Protein AF-A0A7S2Q8U4-F1 (afdb_monomer_lite)

Organism: NCBI:txid1333877

Structure (mmCIF, N/CA/C/O backbone):
data_AF-A0A7S2Q8U4-F1
#
_entry.id   AF-A0A7S2Q8U4-F1
#
loop_
_atom_site.group_PDB
_atom_site.id
_atom_site.type_symbol
_atom_site.label_atom_id
_atom_site.label_alt_id
_atom_site.label_comp_id
_atom_site.label_asym_id
_atom_site.label_entity_id
_atom_site.label_seq_id
_atom_site.pdbx_PDB_ins_code
_atom_site.Cartn_x
_atom_site.Cartn_y
_atom_site.Cartn_z
_atom_site.occupancy
_atom_site.B_iso_or_equiv
_atom_site.auth_seq_id
_atom_site.auth_comp_id
_atom_site.auth_asym_id
_atom_site.auth_atom_id
_atom_site.pdbx_PDB_model_num
ATOM 1 N N . VAL A 1 1 ? -7.174 -20.498 -4.584 1.00 37.91 1 VAL A N 1
ATOM 2 C CA . VAL A 1 1 ? -5.893 -20.797 -5.278 1.00 37.91 1 VAL A CA 1
ATOM 3 C C . VAL A 1 1 ? -6.120 -20.990 -6.787 1.00 37.91 1 VAL A C 1
ATOM 5 O O . VAL A 1 1 ? -5.815 -22.030 -7.342 1.00 37.91 1 VAL A O 1
ATOM 8 N N . GLY A 1 2 ? -6.684 -19.991 -7.474 1.00 26.20 2 GLY A N 1
ATOM 9 C CA . GLY A 1 2 ? -7.005 -20.100 -8.912 1.00 26.20 2 GLY A CA 1
ATOM 10 C C . GLY A 1 2 ? -7.086 -18.757 -9.643 1.00 26.20 2 GLY A C 1
ATOM 11 O O . GLY A 1 2 ? -6.728 -18.682 -10.808 1.00 26.20 2 GLY A O 1
ATOM 12 N N . ALA A 1 3 ? -7.450 -17.677 -8.942 1.00 34.34 3 ALA A N 1
ATOM 13 C CA . ALA A 1 3 ? -7.614 -16.348 -9.540 1.00 34.34 3 ALA A CA 1
ATOM 14 C C . ALA A 1 3 ? -6.298 -15.578 -9.787 1.00 34.34 3 ALA A C 1
ATOM 16 O O . ALA A 1 3 ? -6.240 -14.731 -10.669 1.00 34.34 3 ALA A O 1
ATOM 17 N N . VAL A 1 4 ? -5.219 -15.884 -9.054 1.00 38.81 4 VAL A N 1
ATOM 18 C CA . VAL A 1 4 ? -3.970 -15.088 -9.083 1.00 38.81 4 VAL A CA 1
ATOM 19 C C . VAL A 1 4 ? -3.170 -15.275 -10.385 1.00 38.81 4 VAL A C 1
ATOM 21 O O . VAL A 1 4 ? -2.376 -14.417 -10.752 1.00 38.81 4 VAL A O 1
ATOM 24 N N . ARG A 1 5 ? -3.393 -16.366 -11.132 1.00 33.84 5 ARG A N 1
ATOM 25 C CA . ARG A 1 5 ? -2.610 -16.682 -12.341 1.00 33.84 5 ARG A CA 1
ATOM 26 C C . ARG A 1 5 ? -3.099 -16.009 -13.627 1.00 33.84 5 ARG A C 1
ATOM 28 O O . ARG A 1 5 ? -2.314 -15.917 -14.564 1.00 33.84 5 ARG A O 1
ATOM 35 N N . GLN A 1 6 ? -4.347 -15.541 -13.691 1.00 38.38 6 GLN A N 1
ATOM 36 C CA . GLN A 1 6 ? -4.969 -15.174 -14.973 1.00 38.38 6 GLN A CA 1
ATOM 37 C C . GLN A 1 6 ? -4.716 -13.718 -15.411 1.00 38.38 6 GLN A C 1
ATOM 39 O O . GLN A 1 6 ? -4.925 -13.391 -16.570 1.00 38.38 6 GLN A O 1
ATOM 44 N N . ALA A 1 7 ? -4.223 -12.838 -14.537 1.00 40.03 7 ALA A N 1
ATOM 45 C CA . ALA A 1 7 ? -3.990 -11.431 -14.893 1.00 40.03 7 ALA A CA 1
ATOM 46 C C . ALA A 1 7 ? -2.581 -11.141 -15.450 1.00 40.03 7 ALA A C 1
ATOM 48 O O . ALA A 1 7 ? -2.254 -9.995 -15.745 1.00 40.03 7 ALA A O 1
ATOM 49 N N . LEU A 1 8 ? -1.728 -12.163 -15.578 1.00 41.31 8 LEU A N 1
ATOM 50 C CA . LEU A 1 8 ? -0.318 -11.993 -15.940 1.00 41.31 8 LEU A CA 1
ATOM 51 C C . LEU A 1 8 ? -0.050 -11.877 -17.452 1.00 41.31 8 LEU A C 1
ATOM 53 O O . LEU A 1 8 ? 1.093 -11.599 -17.806 1.00 41.31 8 LEU A O 1
ATOM 57 N N . GLN A 1 9 ? -1.026 -12.103 -18.348 1.00 38.78 9 GLN A N 1
ATOM 58 C CA . GLN A 1 9 ? -0.728 -12.216 -19.792 1.00 38.78 9 GLN A CA 1
ATOM 59 C C . GLN A 1 9 ? -1.761 -11.665 -20.789 1.00 38.78 9 GLN A C 1
ATOM 61 O O . GLN A 1 9 ? -1.425 -11.571 -21.968 1.00 38.78 9 GLN A O 1
ATOM 66 N N . ASP A 1 10 ? -2.955 -11.238 -20.378 1.00 33.88 10 ASP A N 1
ATOM 67 C CA . ASP A 1 10 ? -3.981 -10.843 -21.352 1.00 33.88 10 ASP A CA 1
ATOM 68 C C . ASP A 1 10 ? -4.042 -9.322 -21.529 1.00 33.88 10 ASP A C 1
ATOM 70 O O . ASP A 1 10 ? -4.686 -8.603 -20.767 1.00 33.88 10 ASP A O 1
ATOM 74 N N . ALA A 1 11 ? -3.386 -8.841 -22.588 1.00 38.16 11 ALA A N 1
ATOM 75 C CA . ALA A 1 11 ? -3.463 -7.460 -23.068 1.00 38.16 11 ALA A CA 1
ATOM 76 C C . ALA A 1 11 ? -4.871 -7.042 -23.560 1.00 38.16 11 ALA A C 1
ATOM 78 O O . ALA A 1 11 ? -5.085 -5.858 -23.804 1.00 38.16 11 ALA A O 1
ATOM 79 N N . ASP A 1 12 ? -5.838 -7.968 -23.624 1.00 35.91 12 ASP A N 1
ATOM 80 C CA . ASP A 1 12 ? -7.183 -7.765 -24.195 1.00 35.91 12 ASP A CA 1
ATOM 81 C C . ASP A 1 12 ? -8.349 -7.893 -23.181 1.00 35.91 12 ASP A C 1
ATOM 83 O O . ASP A 1 12 ? -9.511 -8.038 -23.565 1.00 35.91 12 ASP A O 1
ATOM 87 N N . ASN A 1 13 ? -8.095 -7.823 -21.870 1.00 38.22 13 ASN A N 1
ATOM 88 C CA . ASN A 1 13 ? -9.177 -7.701 -20.879 1.00 38.22 13 ASN A CA 1
ATOM 89 C C . ASN A 1 13 ? -9.852 -6.314 -21.014 1.00 38.22 13 ASN A C 1
ATOM 91 O O . ASN A 1 13 ? -9.139 -5.338 -21.140 1.00 38.22 13 ASN A O 1
ATOM 95 N N . PRO A 1 14 ? -11.181 -6.126 -20.957 1.00 35.44 14 PRO A N 1
ATOM 96 C CA . PRO A 1 14 ? -11.812 -4.793 -20.983 1.00 35.44 14 PRO A CA 1
ATOM 97 C C . PRO A 1 14 ? -11.500 -3.882 -19.772 1.00 35.44 14 PRO A C 1
ATOM 99 O O . PRO A 1 14 ? -11.872 -2.710 -19.787 1.00 35.44 14 PRO A O 1
ATOM 102 N N . LEU A 1 15 ? -10.772 -4.371 -18.758 1.00 43.22 15 LEU A N 1
ATOM 103 C CA . LEU A 1 15 ? -10.045 -3.530 -17.788 1.00 43.22 15 LEU A CA 1
ATOM 104 C C . LEU A 1 15 ? -8.697 -2.989 -18.331 1.00 43.22 15 LEU A C 1
ATOM 106 O O . LEU A 1 15 ? -8.077 -2.149 -17.687 1.00 43.22 15 LEU A O 1
ATOM 110 N N . CYS A 1 16 ? -8.270 -3.394 -19.535 1.00 34.50 16 CYS A N 1
ATOM 111 C CA . CYS A 1 16 ? -7.161 -2.856 -20.342 1.00 34.50 16 CYS A CA 1
ATOM 112 C C . CYS A 1 16 ? -7.499 -1.498 -20.973 1.00 34.50 16 CYS A C 1
ATOM 114 O O . CYS A 1 16 ? -7.123 -1.194 -22.106 1.00 34.50 16 CYS A O 1
ATOM 116 N N . GLY A 1 17 ? -8.106 -0.601 -20.200 1.00 39.66 17 GLY A N 1
ATOM 117 C CA . GLY A 1 17 ? -7.597 0.762 -20.237 1.00 39.66 17 GLY A CA 1
ATOM 118 C C . GLY A 1 17 ? -6.201 0.663 -19.638 1.00 39.66 17 GLY A C 1
ATOM 119 O O . GLY A 1 17 ? -6.096 0.605 -18.421 1.00 39.66 17 GLY A O 1
ATOM 120 N N . GLY A 1 18 ? -5.178 0.469 -20.480 1.00 49.88 18 GLY A N 1
ATOM 121 C CA . GLY A 1 18 ? -3.844 0.031 -20.064 1.00 49.88 18 GLY A CA 1
ATOM 122 C C . GLY A 1 18 ? -3.315 0.740 -18.817 1.00 49.88 18 GLY A C 1
ATOM 123 O O . GLY A 1 18 ? -3.725 1.862 -18.514 1.00 49.88 18 GLY A O 1
ATOM 124 N N . LEU A 1 19 ? -2.396 0.065 -18.113 1.00 57.34 19 LEU A N 1
ATOM 125 C CA . LEU A 1 19 ? -1.640 0.596 -16.976 1.00 57.34 19 LEU A CA 1
ATOM 126 C C . LEU A 1 19 ? -1.515 2.121 -17.089 1.00 57.34 19 LEU A C 1
ATOM 128 O O . LEU A 1 19 ? -0.963 2.558 -18.106 1.00 57.34 19 LEU A O 1
ATOM 132 N N . PRO A 1 20 ? -2.040 2.923 -16.129 1.00 65.06 20 PRO A N 1
ATOM 133 C CA . PRO A 1 20 ? -2.043 4.371 -16.264 1.00 65.06 20 PRO A CA 1
ATOM 134 C C . PRO A 1 20 ? -0.704 4.854 -16.826 1.00 65.06 20 PRO A C 1
ATOM 136 O O . PRO A 1 20 ? 0.325 4.432 -16.296 1.00 65.06 20 PRO A O 1
ATOM 139 N N . PRO A 1 21 ? -0.669 5.675 -17.893 1.00 67.94 21 PRO A N 1
ATOM 140 C CA . PRO A 1 21 ? 0.562 5.935 -18.645 1.00 67.94 21 PRO A CA 1
ATOM 141 C C . PRO A 1 21 ? 1.740 6.396 -17.778 1.00 67.94 21 PRO A C 1
ATOM 143 O O . PRO A 1 21 ? 2.899 6.126 -18.084 1.00 67.94 21 PRO A O 1
ATOM 146 N N . ASP A 1 22 ? 1.444 7.075 -16.669 1.00 71.88 22 ASP A N 1
ATOM 147 C CA . ASP A 1 22 ? 2.433 7.475 -15.669 1.00 71.88 22 ASP A CA 1
ATOM 148 C C . ASP A 1 22 ? 3.050 6.286 -14.923 1.00 71.88 22 ASP A C 1
ATOM 150 O O . ASP A 1 22 ? 4.255 6.269 -14.683 1.00 71.88 22 ASP A O 1
ATOM 154 N N . LEU A 1 23 ? 2.246 5.282 -14.575 1.00 74.31 23 LEU A N 1
ATOM 155 C CA . LEU A 1 23 ? 2.687 4.065 -13.905 1.00 74.31 23 LEU A CA 1
ATOM 156 C C . LEU A 1 23 ? 3.473 3.152 -14.857 1.00 74.31 23 LEU A C 1
ATOM 158 O O . LEU A 1 23 ? 4.491 2.603 -14.447 1.00 74.31 23 LEU A O 1
ATOM 162 N N . ALA A 1 24 ? 3.075 3.073 -16.132 1.00 76.62 24 ALA A N 1
ATOM 163 C CA . ALA A 1 24 ? 3.827 2.361 -17.170 1.00 76.62 24 ALA A CA 1
ATOM 164 C C . ALA A 1 24 ? 5.217 2.973 -17.375 1.00 76.62 24 ALA A C 1
ATOM 166 O O . ALA A 1 24 ? 6.230 2.298 -17.220 1.00 76.62 24 ALA A O 1
ATOM 167 N N . ARG A 1 25 ? 5.276 4.294 -17.577 1.00 77.38 25 ARG A N 1
ATOM 168 C CA . ARG A 1 25 ? 6.544 5.026 -17.709 1.00 77.38 25 ARG A CA 1
ATOM 169 C C . ARG A 1 25 ? 7.449 4.846 -16.491 1.00 77.38 25 ARG A C 1
ATOM 171 O O . ARG A 1 25 ? 8.669 4.784 -16.631 1.00 77.38 25 ARG A O 1
ATOM 178 N N . ARG A 1 26 ? 6.871 4.792 -15.287 1.00 77.19 26 ARG A N 1
ATOM 179 C CA . ARG A 1 26 ? 7.612 4.526 -14.045 1.00 77.19 26 ARG A CA 1
ATOM 180 C C . ARG A 1 26 ? 8.151 3.106 -13.984 1.00 77.19 26 ARG A C 1
ATOM 182 O O . ARG A 1 26 ? 9.312 2.951 -13.623 1.00 77.19 26 ARG A O 1
ATOM 189 N N . ALA A 1 27 ? 7.347 2.109 -14.345 1.00 81.44 27 ALA A N 1
ATOM 190 C CA . ALA A 1 27 ? 7.787 0.721 -14.403 1.00 81.44 27 ALA A CA 1
ATOM 191 C C . ALA A 1 27 ? 8.972 0.561 -15.370 1.00 81.44 27 ALA A C 1
ATOM 193 O O . ALA A 1 27 ? 10.009 0.024 -14.977 1.00 81.44 27 ALA A O 1
ATOM 194 N N . ASP A 1 28 ? 8.870 1.149 -16.565 1.00 81.62 28 ASP A N 1
ATOM 195 C CA . ASP A 1 28 ? 9.950 1.160 -17.557 1.00 81.62 28 ASP A CA 1
ATOM 196 C C . ASP A 1 28 ? 11.208 1.856 -17.016 1.00 81.62 28 ASP A C 1
ATOM 198 O O . ASP A 1 28 ? 12.314 1.323 -17.098 1.00 81.62 28 ASP A O 1
ATOM 202 N N . SER A 1 29 ? 11.043 3.028 -16.391 1.00 81.19 29 SER A N 1
ATOM 203 C CA . SER A 1 29 ? 12.162 3.810 -15.840 1.00 81.19 29 SER A CA 1
ATOM 204 C C . SER A 1 29 ? 12.851 3.112 -14.661 1.00 81.19 29 SER A C 1
ATOM 206 O O . SER A 1 29 ? 14.051 3.281 -14.456 1.00 81.19 29 SER A O 1
ATOM 208 N N . ALA A 1 30 ? 12.103 2.333 -13.875 1.00 80.69 30 ALA A N 1
ATOM 209 C CA . ALA A 1 30 ? 12.617 1.537 -12.762 1.00 80.69 30 ALA A CA 1
ATOM 210 C C . ALA A 1 30 ? 13.211 0.185 -13.209 1.00 80.69 30 ALA A C 1
ATOM 212 O O . ALA A 1 30 ? 13.826 -0.521 -12.400 1.00 80.69 30 ALA A O 1
ATOM 213 N N . GLY A 1 31 ? 13.050 -0.180 -14.487 1.00 82.69 31 GLY A N 1
ATOM 214 C CA . GLY A 1 31 ? 13.483 -1.465 -15.032 1.00 82.69 31 GLY A CA 1
ATOM 215 C C . GLY A 1 31 ? 12.719 -2.644 -14.431 1.00 82.69 31 GLY A C 1
ATOM 216 O O . GLY A 1 31 ? 13.325 -3.677 -14.142 1.00 82.69 31 GLY A O 1
ATOM 217 N N . VAL A 1 32 ? 11.421 -2.461 -14.174 1.00 85.38 32 VAL A N 1
ATOM 218 C CA . VAL A 1 32 ? 10.510 -3.527 -13.737 1.00 85.38 32 VAL A CA 1
ATOM 219 C C . VAL A 1 32 ? 10.478 -4.609 -14.804 1.00 85.38 32 VAL A C 1
ATOM 221 O O . VAL A 1 32 ? 10.249 -4.317 -15.976 1.00 85.38 32 VAL A O 1
ATOM 224 N N . THR A 1 33 ? 10.697 -5.860 -14.407 1.00 86.12 33 THR A N 1
ATOM 225 C CA . THR A 1 33 ? 10.628 -6.995 -15.343 1.00 86.12 33 THR A CA 1
ATOM 226 C C . THR A 1 33 ? 9.397 -7.855 -15.121 1.00 86.12 33 THR A C 1
ATOM 228 O O . THR A 1 33 ? 8.991 -8.602 -16.012 1.00 86.12 33 THR A O 1
ATOM 231 N N . ARG A 1 34 ? 8.772 -7.737 -13.945 1.00 85.75 34 ARG A N 1
ATOM 232 C CA . ARG A 1 34 ? 7.555 -8.462 -13.589 1.00 85.75 34 ARG A CA 1
ATOM 233 C C . ARG A 1 34 ? 6.611 -7.545 -12.834 1.00 85.75 34 ARG A C 1
ATOM 235 O O . ARG A 1 34 ? 6.979 -6.951 -11.824 1.00 85.75 34 ARG A O 1
ATOM 242 N N . MET A 1 35 ? 5.371 -7.498 -13.298 1.00 86.56 35 MET A N 1
ATOM 243 C CA . MET A 1 35 ? 4.303 -6.726 -12.683 1.00 86.56 35 MET A CA 1
ATOM 244 C C . MET A 1 35 ? 2.999 -7.511 -12.766 1.00 86.56 35 MET A C 1
ATOM 246 O O . MET A 1 35 ? 2.767 -8.220 -13.743 1.00 86.56 35 MET A O 1
ATOM 250 N N . ALA A 1 36 ? 2.168 -7.405 -11.735 1.00 86.88 36 ALA A N 1
ATOM 251 C CA . ALA A 1 36 ? 0.872 -8.065 -11.675 1.00 86.88 36 ALA A CA 1
ATOM 252 C C . ALA A 1 36 ? -0.207 -7.100 -11.189 1.00 86.88 36 ALA A C 1
ATOM 254 O O . ALA A 1 36 ? 0.038 -6.267 -10.315 1.00 86.88 36 ALA A O 1
ATOM 255 N N . PHE A 1 37 ? -1.408 -7.263 -11.738 1.00 87.75 37 PHE A N 1
ATOM 256 C CA . PHE A 1 37 ? -2.611 -6.546 -11.334 1.00 87.75 37 PHE A CA 1
ATOM 257 C C . PHE A 1 37 ? -3.610 -7.565 -10.814 1.00 87.75 37 PHE A C 1
ATOM 259 O O . PHE A 1 37 ? -3.968 -8.491 -11.535 1.00 87.75 37 PHE A O 1
ATOM 266 N N . VAL A 1 38 ? -4.040 -7.431 -9.564 1.00 88.81 38 VAL A N 1
ATOM 267 C CA . VAL A 1 38 ? -4.955 -8.396 -8.946 1.00 88.81 38 VAL A CA 1
ATOM 268 C C . VAL A 1 38 ? -6.112 -7.646 -8.316 1.00 88.81 38 VAL A C 1
ATOM 270 O O . VAL A 1 38 ? -5.924 -6.909 -7.355 1.00 88.81 38 VAL A O 1
ATOM 273 N N . LEU A 1 39 ? -7.314 -7.834 -8.853 1.00 90.00 39 LEU A N 1
ATOM 274 C CA . LEU A 1 39 ? -8.535 -7.342 -8.229 1.00 90.00 39 LEU A CA 1
ATOM 275 C C . LEU A 1 39 ? -9.017 -8.374 -7.209 1.00 90.00 39 LEU A C 1
ATOM 277 O O . LEU A 1 39 ? -9.225 -9.536 -7.559 1.00 90.00 39 LEU A O 1
ATOM 281 N N . LEU A 1 40 ? -9.195 -7.949 -5.961 1.00 89.56 40 LEU A N 1
ATOM 282 C CA . LEU A 1 40 ? -9.852 -8.746 -4.930 1.00 89.56 40 LEU A CA 1
ATOM 283 C C . LEU A 1 40 ? -11.120 -8.026 -4.492 1.00 89.56 40 LEU A C 1
ATOM 285 O O . LEU A 1 40 ? -11.048 -6.905 -3.999 1.00 89.56 40 LEU A O 1
ATOM 289 N N . GLU A 1 41 ? -12.265 -8.676 -4.671 1.00 88.44 41 GLU A N 1
ATOM 290 C CA . GLU A 1 41 ? -13.583 -8.078 -4.420 1.00 88.44 41 GLU A CA 1
ATOM 291 C C . GLU A 1 41 ? -14.062 -8.260 -2.972 1.00 88.44 41 GLU A C 1
ATOM 293 O O . GLU A 1 41 ? -14.932 -7.529 -2.503 1.00 88.44 41 GLU A O 1
ATOM 298 N N . ASP A 1 42 ? -13.475 -9.213 -2.244 1.00 84.50 42 ASP A N 1
ATOM 299 C CA . ASP A 1 42 ? -13.902 -9.546 -0.889 1.00 84.50 42 ASP A CA 1
ATOM 300 C C . ASP A 1 42 ? -13.541 -8.443 0.111 1.00 84.50 42 ASP A C 1
ATOM 302 O O . ASP A 1 42 ? -12.369 -8.084 0.277 1.00 84.50 42 ASP A O 1
ATOM 306 N N . ALA A 1 43 ? -14.545 -7.991 0.862 1.00 84.25 43 ALA A N 1
ATOM 307 C CA . ALA A 1 43 ? -14.330 -7.173 2.044 1.00 84.25 43 ALA A CA 1
ATOM 308 C C . ALA A 1 43 ? -13.611 -7.971 3.146 1.00 84.25 43 ALA A C 1
ATOM 310 O O . ALA A 1 43 ? -13.775 -9.186 3.294 1.00 84.25 43 ALA A O 1
ATOM 311 N N . ARG A 1 44 ? -12.803 -7.271 3.938 1.00 88.44 44 ARG A N 1
ATOM 312 C CA . ARG A 1 44 ? -12.068 -7.809 5.084 1.00 88.44 44 ARG A CA 1
ATOM 313 C C . ARG A 1 44 ? -12.715 -7.358 6.391 1.00 88.44 44 ARG A C 1
ATOM 315 O O . ARG A 1 44 ? -13.512 -6.421 6.416 1.00 88.44 44 ARG A O 1
ATOM 322 N N . ALA A 1 45 ? -12.379 -8.056 7.474 1.00 93.06 45 ALA A N 1
ATOM 323 C CA . ALA A 1 45 ? -12.781 -7.655 8.817 1.00 93.06 45 ALA A CA 1
ATOM 324 C C . ALA A 1 45 ? -12.252 -6.245 9.142 1.00 93.06 45 ALA A C 1
ATOM 326 O O . ALA A 1 45 ? -11.256 -5.800 8.572 1.00 93.06 45 ALA A O 1
ATOM 327 N N . ALA A 1 46 ? -12.948 -5.531 10.026 1.00 95.44 46 ALA A N 1
ATOM 328 C CA . ALA A 1 46 ? -12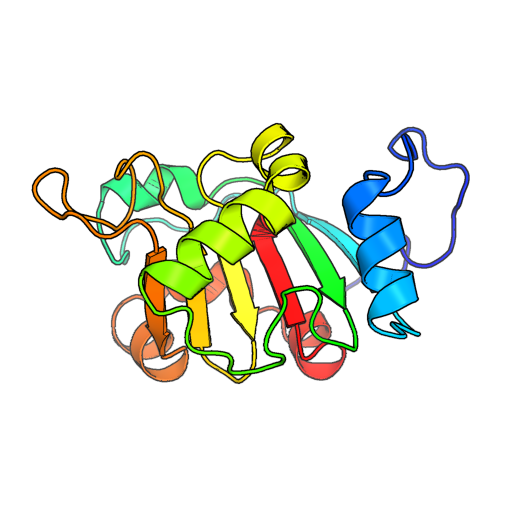.684 -4.123 10.332 1.00 95.44 46 ALA A CA 1
ATOM 329 C C . ALA A 1 46 ? -12.804 -3.808 11.836 1.00 95.44 46 ALA A C 1
ATOM 331 O O . ALA A 1 46 ? -13.060 -2.670 12.223 1.00 95.44 46 ALA A O 1
ATOM 332 N N . GLU A 1 47 ? -12.640 -4.815 12.691 1.00 95.94 47 GLU A N 1
ATOM 333 C CA . GLU A 1 47 ? -12.784 -4.708 14.145 1.00 95.94 47 GLU A CA 1
ATOM 334 C C . GLU A 1 47 ? -11.472 -4.272 14.814 1.00 95.94 47 GLU A C 1
ATOM 336 O O . GLU A 1 47 ? -11.483 -3.521 15.789 1.00 95.94 47 GLU A O 1
ATOM 341 N N . SER A 1 48 ? -10.328 -4.705 14.276 1.00 96.06 48 SER A N 1
ATOM 342 C CA . SER A 1 48 ? -8.996 -4.471 14.840 1.00 96.06 48 SER A CA 1
ATOM 343 C C . SER A 1 48 ? -8.100 -3.656 13.903 1.00 96.06 48 SER A C 1
ATOM 345 O O . SER A 1 48 ? -7.172 -4.158 13.258 1.00 96.06 48 SER A O 1
ATOM 347 N N . LEU A 1 49 ? -8.401 -2.358 13.824 1.00 96.00 49 LEU A N 1
ATOM 348 C CA . LEU A 1 49 ? -7.751 -1.397 12.933 1.00 96.00 49 LEU A CA 1
ATOM 349 C C . LEU A 1 49 ? -6.941 -0.335 13.685 1.00 96.00 49 LEU A C 1
ATOM 351 O O . LEU A 1 49 ? -7.152 -0.065 14.864 1.00 96.00 49 LEU A O 1
ATOM 355 N N . LEU A 1 50 ? -6.037 0.318 12.950 1.00 93.56 50 LEU A N 1
ATOM 356 C CA . LEU A 1 50 ? -5.217 1.447 13.413 1.00 93.56 50 LEU A CA 1
ATOM 357 C C . LEU A 1 50 ? -6.037 2.658 13.878 1.00 93.56 50 LEU A C 1
ATOM 359 O O . LEU A 1 50 ? -5.589 3.444 14.713 1.00 93.56 50 LEU A O 1
ATOM 363 N N . ASP A 1 51 ? -7.193 2.836 13.251 1.00 94.25 51 ASP A N 1
ATOM 364 C CA . ASP A 1 51 ? -8.157 3.899 13.474 1.00 94.25 51 ASP A CA 1
ATOM 365 C C . ASP A 1 51 ? -9.511 3.383 12.958 1.00 94.25 51 ASP A C 1
ATOM 367 O O . ASP A 1 51 ? -9.531 2.764 11.888 1.00 94.25 51 ASP A O 1
ATOM 371 N N . PRO A 1 52 ? -10.636 3.613 13.657 1.00 94.62 52 PRO A N 1
ATOM 372 C CA . PRO A 1 52 ? -11.952 3.190 13.179 1.00 94.62 52 PRO A CA 1
ATOM 373 C C . PRO A 1 52 ? -12.293 3.709 11.777 1.00 94.62 52 PRO A C 1
ATOM 375 O O . PRO A 1 52 ? -12.977 3.031 11.016 1.00 94.62 52 PRO A O 1
ATOM 378 N N . ARG A 1 53 ? -11.774 4.884 11.397 1.00 95.56 53 ARG A N 1
ATOM 379 C CA . ARG A 1 53 ? -11.990 5.469 10.064 1.00 95.56 53 ARG A CA 1
ATOM 380 C C . ARG A 1 53 ? -11.344 4.650 8.944 1.00 95.56 53 ARG A C 1
ATOM 382 O O . ARG A 1 53 ? -11.773 4.724 7.800 1.00 95.56 53 ARG A O 1
ATOM 389 N N . ALA A 1 54 ? -10.346 3.822 9.258 1.00 94.94 54 ALA A N 1
ATOM 390 C CA . ALA A 1 54 ? -9.722 2.928 8.288 1.00 94.94 54 ALA A CA 1
ATOM 391 C C . ALA A 1 54 ? -10.620 1.742 7.883 1.00 94.94 54 ALA A C 1
ATOM 393 O O . ALA A 1 54 ? -10.218 0.961 7.021 1.00 94.94 54 ALA A O 1
ATOM 394 N N . ALA A 1 55 ? -11.814 1.591 8.472 1.00 96.00 55 ALA A N 1
ATOM 395 C CA . ALA A 1 55 ? -12.774 0.556 8.087 1.00 96.00 55 ALA A CA 1
ATOM 396 C C . ALA A 1 55 ? -13.203 0.683 6.618 1.00 96.00 55 ALA A C 1
ATOM 398 O O . ALA A 1 55 ? -13.337 -0.327 5.931 1.00 96.00 55 ALA A O 1
ATOM 399 N N . GLU A 1 56 ? -13.313 1.912 6.105 1.00 94.00 56 GLU A N 1
ATOM 400 C CA . GLU A 1 56 ? -13.610 2.174 4.689 1.00 94.00 56 GLU A CA 1
ATOM 401 C C . GLU A 1 56 ? -12.536 1.607 3.750 1.00 94.00 56 GLU A C 1
ATOM 403 O O . GLU A 1 56 ? -12.817 1.258 2.607 1.00 94.00 56 GLU A O 1
ATOM 408 N N . LEU A 1 57 ? -11.311 1.431 4.251 1.00 94.81 57 LEU A N 1
ATOM 409 C CA . LEU A 1 57 ? -10.216 0.859 3.483 1.00 94.81 57 LEU A CA 1
ATOM 410 C C . LEU A 1 57 ? -10.264 -0.670 3.437 1.00 94.81 57 LEU A C 1
ATOM 412 O O . LEU A 1 57 ? -9.424 -1.240 2.759 1.00 94.81 57 LEU A O 1
ATOM 416 N N . GLN A 1 58 ? -11.181 -1.365 4.117 1.00 95.31 58 GLN A N 1
ATOM 417 C CA . GLN A 1 58 ? -11.219 -2.840 4.163 1.00 95.31 58 GLN A CA 1
ATOM 418 C C . GLN A 1 58 ? -12.032 -3.488 3.030 1.00 95.31 58 GLN A C 1
ATOM 420 O O . GLN A 1 58 ? -12.191 -4.706 3.012 1.00 95.31 58 GLN A O 1
ATOM 425 N N . GLY A 1 59 ? -12.541 -2.703 2.080 1.00 93.31 59 GLY A N 1
ATOM 426 C CA . GLY A 1 59 ? -13.326 -3.205 0.950 1.00 93.31 59 GLY A CA 1
ATOM 427 C C . GLY A 1 59 ? -12.513 -3.882 -0.161 1.00 93.31 59 GLY A C 1
ATOM 428 O O . GLY A 1 59 ? -11.321 -4.184 -0.013 1.00 93.31 59 GLY A O 1
ATOM 429 N N . ALA A 1 60 ? -13.193 -4.081 -1.294 1.00 93.38 60 ALA A N 1
ATOM 430 C CA . ALA A 1 60 ? -12.588 -4.501 -2.552 1.00 93.38 60 ALA A CA 1
ATOM 431 C C . ALA A 1 60 ? -11.417 -3.583 -2.926 1.00 93.38 60 ALA A C 1
ATOM 433 O O . ALA A 1 60 ? -11.495 -2.374 -2.716 1.00 93.38 60 ALA A O 1
ATOM 434 N N . ALA A 1 61 ? -10.347 -4.153 -3.474 1.00 93.75 61 ALA A N 1
ATOM 435 C CA . ALA A 1 61 ? -9.150 -3.392 -3.803 1.00 93.75 61 ALA A CA 1
ATOM 436 C C . ALA A 1 61 ? -8.409 -3.941 -5.021 1.00 93.75 61 ALA A C 1
ATOM 438 O O . ALA A 1 61 ? -8.358 -5.156 -5.255 1.00 93.75 61 ALA A O 1
ATOM 439 N N . LEU A 1 62 ? -7.777 -3.029 -5.758 1.00 91.69 62 LEU A N 1
ATOM 440 C CA . LEU A 1 62 ? -6.843 -3.352 -6.827 1.00 91.69 62 LEU A CA 1
ATOM 441 C C . LEU A 1 62 ? -5.424 -3.405 -6.261 1.00 91.69 62 LEU A C 1
ATOM 443 O O . LEU A 1 62 ? -4.892 -2.424 -5.746 1.00 91.69 62 LEU A O 1
ATOM 447 N N . TYR A 1 63 ? -4.782 -4.554 -6.413 1.00 91.88 63 TYR A N 1
ATOM 448 C CA . TYR A 1 63 ? -3.391 -4.747 -6.054 1.00 91.88 63 TYR A CA 1
ATOM 449 C C . TYR A 1 63 ? -2.511 -4.536 -7.278 1.00 91.88 63 TYR A C 1
ATOM 451 O O . TYR A 1 63 ? -2.760 -5.126 -8.330 1.00 91.88 63 TYR A O 1
ATOM 459 N N . VAL A 1 64 ? -1.466 -3.724 -7.125 1.00 90.25 64 VAL A N 1
ATOM 460 C CA . VAL A 1 64 ? -0.423 -3.539 -8.141 1.00 90.25 64 VAL A CA 1
ATOM 461 C C . VAL A 1 64 ? 0.897 -4.018 -7.561 1.00 90.25 64 VAL A C 1
ATOM 463 O O . VAL A 1 64 ? 1.462 -3.386 -6.669 1.00 90.25 64 VAL A O 1
ATOM 466 N N . CYS A 1 65 ? 1.385 -5.147 -8.055 1.00 89.88 65 CYS A N 1
ATOM 467 C CA . CYS A 1 65 ? 2.573 -5.812 -7.538 1.00 89.88 65 CYS A CA 1
ATOM 468 C C . CYS A 1 65 ? 3.728 -5.676 -8.528 1.00 89.88 65 CYS A C 1
ATOM 470 O O . CYS A 1 65 ? 3.514 -5.789 -9.732 1.00 89.88 65 CYS A O 1
ATOM 472 N N . SER A 1 66 ? 4.943 -5.443 -8.037 1.00 88.44 66 SER A N 1
ATOM 473 C CA . SER A 1 66 ? 6.125 -5.209 -8.871 1.00 88.44 66 SER A CA 1
ATOM 474 C C . SER A 1 66 ? 7.370 -5.852 -8.266 1.00 88.44 66 SER A C 1
ATOM 476 O O . SER A 1 66 ? 7.541 -5.876 -7.045 1.00 88.44 66 SER A O 1
ATOM 478 N N . ASP A 1 67 ? 8.250 -6.370 -9.125 1.00 88.06 67 ASP A N 1
ATOM 479 C CA . ASP A 1 67 ? 9.564 -6.893 -8.735 1.00 88.06 67 ASP A CA 1
ATOM 480 C C . ASP A 1 67 ? 10.553 -5.790 -8.337 1.00 88.06 67 ASP A C 1
ATOM 482 O O . ASP A 1 67 ? 11.587 -6.070 -7.726 1.00 88.06 67 ASP A O 1
ATOM 486 N N . ARG A 1 68 ? 10.228 -4.528 -8.648 1.00 85.88 68 ARG A N 1
ATOM 487 C CA . ARG A 1 68 ? 11.036 -3.358 -8.298 1.00 85.88 68 ARG A CA 1
ATOM 488 C C . ARG A 1 68 ? 10.224 -2.184 -7.743 1.00 85.88 68 ARG A C 1
ATOM 490 O O . ARG A 1 68 ? 9.034 -2.049 -8.037 1.00 85.88 68 ARG A O 1
ATOM 497 N N . PRO A 1 69 ? 10.866 -1.290 -6.969 1.00 83.88 69 PRO A N 1
ATOM 498 C CA . PRO A 1 69 ? 10.259 -0.047 -6.495 1.00 83.88 69 PRO A CA 1
ATOM 499 C C . PRO A 1 69 ? 9.800 0.856 -7.638 1.00 83.88 69 PRO A C 1
ATOM 501 O O . PRO A 1 69 ? 10.567 1.146 -8.550 1.00 83.88 69 PRO A O 1
ATOM 504 N N . LEU A 1 70 ? 8.565 1.352 -7.539 1.00 77.69 70 LEU A N 1
ATOM 505 C CA . LEU A 1 70 ? 7.972 2.284 -8.509 1.00 77.69 70 LEU A CA 1
ATOM 506 C C . LEU A 1 70 ? 8.072 3.755 -8.068 1.00 77.69 70 LEU A C 1
ATOM 508 O O . LEU A 1 70 ? 7.902 4.670 -8.880 1.00 77.69 70 LEU A O 1
ATOM 512 N N . LEU A 1 71 ? 8.332 3.991 -6.777 1.00 76.62 71 LEU A N 1
ATOM 513 C CA . LEU A 1 71 ? 8.504 5.329 -6.220 1.00 76.62 71 LEU A CA 1
ATOM 514 C C . LEU A 1 71 ? 9.973 5.774 -6.261 1.00 76.62 71 LEU A C 1
ATOM 516 O O . LEU A 1 71 ? 10.872 4.948 -6.065 1.00 76.62 71 LEU A O 1
ATOM 520 N N . PRO A 1 72 ? 10.231 7.081 -6.470 1.00 64.56 72 PRO A N 1
ATOM 521 C CA . PRO A 1 72 ? 11.573 7.637 -6.345 1.00 64.56 72 PRO A CA 1
ATOM 522 C C . PRO A 1 72 ?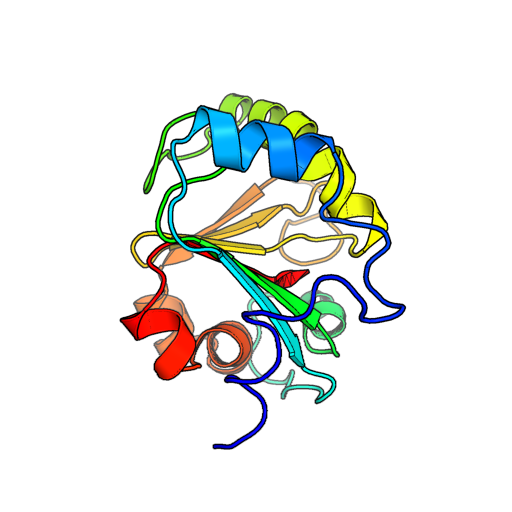 12.139 7.353 -4.946 1.00 64.56 72 PRO A C 1
ATOM 524 O O . PRO A 1 72 ? 11.445 7.526 -3.946 1.00 64.56 72 PRO A O 1
ATOM 527 N N . GLY A 1 73 ? 13.398 6.912 -4.877 1.00 60.03 73 GLY A N 1
ATOM 528 C CA . GLY A 1 73 ? 14.094 6.606 -3.620 1.00 60.03 73 GLY A CA 1
ATOM 529 C C . GLY A 1 73 ? 14.236 5.111 -3.280 1.00 60.03 73 GLY A C 1
ATOM 530 O O . GLY A 1 73 ? 15.025 4.778 -2.399 1.00 60.03 73 GLY A O 1
ATOM 531 N N . GLY A 1 74 ? 13.566 4.207 -4.003 1.00 53.00 74 GLY A N 1
ATOM 532 C CA . GLY A 1 74 ? 13.782 2.755 -3.888 1.00 53.00 74 GLY A CA 1
ATOM 533 C C . GLY A 1 74 ? 12.992 2.048 -2.773 1.00 53.00 74 GLY A C 1
ATOM 534 O O . GLY A 1 74 ? 12.192 2.657 -2.064 1.00 53.00 74 GLY A O 1
ATOM 535 N N . ALA A 1 75 ? 13.200 0.730 -2.637 1.00 41.91 75 ALA A N 1
ATOM 536 C CA . ALA A 1 75 ? 12.598 -0.095 -1.586 1.00 41.91 75 ALA A CA 1
ATOM 537 C C . ALA A 1 75 ? 13.185 0.357 -0.249 1.00 41.91 75 ALA A C 1
ATOM 539 O O . ALA A 1 75 ? 14.399 0.325 -0.067 1.00 41.91 75 ALA A O 1
ATOM 540 N N . GLY A 1 76 ? 12.336 0.848 0.651 1.00 43.06 76 GLY A N 1
ATOM 541 C CA . GLY A 1 76 ? 12.786 1.406 1.924 1.00 43.06 76 GLY A CA 1
ATOM 542 C C . GLY A 1 76 ? 13.143 2.896 1.886 1.00 43.06 76 GLY A C 1
ATOM 543 O O . GLY A 1 76 ? 13.589 3.422 2.912 1.00 43.06 76 GLY A O 1
ATOM 544 N N . ALA A 1 77 ? 12.900 3.619 0.778 1.00 45.88 77 ALA A N 1
ATOM 545 C CA . ALA A 1 77 ? 12.882 5.079 0.840 1.00 45.88 77 ALA A CA 1
ATOM 546 C C . ALA A 1 77 ? 11.845 5.501 1.867 1.00 45.88 77 ALA A C 1
ATOM 548 O O . ALA A 1 77 ? 10.644 5.403 1.643 1.00 45.88 77 ALA A O 1
ATOM 549 N N . ARG A 1 78 ? 12.331 5.966 3.018 1.00 50.22 78 ARG A N 1
ATOM 550 C CA . ARG A 1 78 ? 11.531 6.662 4.013 1.00 50.22 78 ARG A CA 1
ATOM 551 C C . ARG A 1 78 ? 11.034 7.924 3.326 1.00 50.22 78 ARG A C 1
ATOM 553 O O . ARG A 1 78 ? 11.840 8.845 3.175 1.00 50.22 78 ARG A O 1
ATOM 560 N N . PRO A 1 79 ? 9.755 8.026 2.941 1.00 49.66 79 PRO A N 1
ATOM 561 C CA . PRO A 1 79 ? 9.256 9.297 2.495 1.00 49.66 79 PRO A CA 1
ATOM 562 C C . PRO A 1 79 ? 9.241 10.145 3.768 1.00 49.66 79 PRO A C 1
ATOM 564 O O . PRO A 1 79 ? 8.418 9.953 4.663 1.00 49.66 79 PRO A O 1
ATOM 567 N N . GLY A 1 80 ? 10.230 11.029 3.915 1.00 47.38 80 GLY A N 1
ATOM 568 C CA . GLY A 1 80 ? 10.068 12.185 4.786 1.00 47.38 80 GLY A CA 1
ATOM 569 C C . GLY A 1 80 ? 8.889 13.023 4.277 1.00 47.38 80 GLY A C 1
ATOM 570 O O . GLY A 1 80 ? 8.288 12.680 3.258 1.00 47.38 80 GLY A O 1
ATOM 571 N N . PRO A 1 81 ? 8.560 14.150 4.918 1.00 48.94 81 PRO A N 1
ATOM 572 C CA . PRO A 1 81 ? 7.523 15.050 4.412 1.00 48.94 81 PRO A CA 1
ATOM 573 C C . PRO A 1 81 ? 7.676 15.343 2.904 1.00 48.94 81 PRO A C 1
ATOM 575 O O . PRO A 1 81 ? 6.714 15.191 2.161 1.00 48.94 81 PRO A O 1
ATOM 578 N N . ALA A 1 82 ? 8.910 15.592 2.446 1.00 49.22 82 ALA A N 1
ATOM 579 C CA . ALA A 1 82 ? 9.245 15.778 1.030 1.00 49.22 82 ALA A CA 1
ATOM 580 C C . ALA A 1 82 ? 9.024 14.519 0.167 1.00 49.22 82 ALA A C 1
ATOM 582 O O . ALA A 1 82 ? 8.411 14.590 -0.889 1.00 49.22 82 ALA A O 1
ATOM 583 N N . GLY A 1 83 ? 9.429 13.338 0.646 1.00 61.44 83 GLY A N 1
ATOM 584 C CA . GLY A 1 83 ? 9.217 12.094 -0.102 1.00 61.44 83 GLY A CA 1
ATOM 585 C C . GLY A 1 83 ? 7.740 11.696 -0.216 1.00 61.44 83 GLY A C 1
ATOM 586 O O . GLY A 1 83 ? 7.377 10.953 -1.122 1.00 61.44 83 GLY A O 1
ATOM 587 N N . CYS A 1 84 ? 6.876 12.186 0.682 1.00 64.12 84 CYS A N 1
ATOM 588 C CA . CYS A 1 84 ? 5.427 12.019 0.553 1.00 64.12 84 CYS A CA 1
ATOM 589 C C . CYS A 1 84 ? 4.872 12.879 -0.583 1.00 64.12 84 CYS A C 1
ATOM 591 O O . CYS A 1 84 ? 4.013 12.412 -1.319 1.00 64.12 84 CYS A O 1
ATOM 593 N N . GLU A 1 85 ? 5.349 14.114 -0.742 1.00 65.31 85 GLU A N 1
ATOM 594 C CA . GLU A 1 85 ? 4.945 14.988 -1.852 1.00 65.31 85 GLU A CA 1
ATOM 595 C C . GLU A 1 85 ? 5.451 14.452 -3.197 1.00 65.31 85 GLU A C 1
ATOM 597 O O . GLU A 1 85 ? 4.678 14.364 -4.153 1.00 65.31 85 GLU A O 1
ATOM 602 N N . ASP A 1 86 ? 6.693 13.965 -3.245 1.00 65.75 86 ASP A N 1
ATOM 603 C CA . ASP A 1 86 ? 7.236 13.278 -4.423 1.00 65.75 86 ASP A CA 1
ATOM 604 C C . ASP A 1 86 ? 6.422 12.019 -4.763 1.00 65.75 86 ASP A C 1
ATOM 606 O O . ASP A 1 86 ? 6.132 11.735 -5.932 1.00 65.75 86 ASP A O 1
ATOM 610 N N . ALA A 1 87 ? 5.992 11.277 -3.735 1.00 69.75 87 ALA A N 1
ATOM 611 C CA . ALA A 1 87 ? 5.080 10.156 -3.898 1.00 69.75 87 ALA A CA 1
ATOM 612 C C . ALA A 1 87 ? 3.691 10.612 -4.367 1.00 69.75 87 ALA A C 1
ATOM 614 O O . ALA A 1 87 ? 3.109 9.939 -5.203 1.00 69.75 87 ALA A O 1
ATOM 615 N N . HIS A 1 88 ? 3.163 11.760 -3.932 1.00 71.50 88 HIS A N 1
ATOM 616 C CA . HIS A 1 88 ? 1.869 12.268 -4.407 1.00 71.50 88 HIS A CA 1
ATOM 617 C C . HIS A 1 88 ? 1.857 12.465 -5.925 1.00 71.50 88 HIS A C 1
ATOM 619 O O . HIS A 1 88 ? 0.963 11.969 -6.615 1.00 71.50 88 HIS A O 1
ATOM 625 N N . GLY A 1 89 ? 2.890 13.126 -6.458 1.00 68.06 89 GLY A N 1
ATOM 626 C CA . GLY A 1 89 ? 3.061 13.295 -7.902 1.00 68.06 89 GLY A CA 1
ATOM 627 C C . GLY A 1 89 ? 3.243 11.957 -8.625 1.00 68.06 89 GLY A C 1
ATOM 628 O O . GLY A 1 89 ? 2.786 11.775 -9.751 1.00 68.06 89 GLY A O 1
ATOM 629 N N . ALA A 1 90 ? 3.873 10.979 -7.970 1.00 67.50 90 ALA A N 1
ATOM 630 C CA . ALA A 1 90 ? 4.028 9.631 -8.510 1.00 67.50 90 ALA A CA 1
ATOM 631 C C . ALA A 1 90 ? 2.755 8.786 -8.498 1.00 67.50 90 ALA A C 1
ATOM 633 O O . ALA A 1 90 ? 2.561 7.959 -9.388 1.00 67.50 90 ALA A O 1
ATOM 634 N N . LEU A 1 91 ? 1.898 9.016 -7.513 1.00 75.69 91 LEU A N 1
ATOM 635 C CA . LEU A 1 91 ? 0.684 8.262 -7.241 1.00 75.69 91 LEU A CA 1
ATOM 636 C C . LEU A 1 91 ? -0.564 8.981 -7.755 1.00 75.69 91 LEU A C 1
ATOM 638 O O . LEU A 1 91 ? -1.661 8.465 -7.581 1.00 75.69 91 LEU A O 1
ATOM 642 N N . THR A 1 92 ? -0.434 10.137 -8.416 1.00 79.38 92 THR A N 1
ATOM 643 C CA . THR A 1 92 ? -1.574 10.927 -8.922 1.00 79.38 92 THR A CA 1
ATOM 644 C C . THR A 1 92 ? -2.531 10.077 -9.762 1.00 79.38 92 THR A C 1
ATOM 646 O O . THR A 1 92 ? -3.747 10.197 -9.641 1.00 79.38 92 THR A O 1
ATOM 649 N N . ALA A 1 93 ? -1.998 9.152 -10.565 1.00 76.69 93 ALA A N 1
ATOM 650 C CA . ALA A 1 93 ? -2.809 8.212 -11.330 1.00 76.69 93 ALA A CA 1
ATOM 651 C C . ALA A 1 93 ? -3.556 7.183 -10.458 1.00 76.69 93 ALA A C 1
ATOM 653 O O . ALA A 1 93 ? -4.651 6.766 -10.823 1.00 76.69 93 ALA A O 1
ATOM 654 N N . MET A 1 94 ? -2.989 6.786 -9.315 1.00 83.56 94 MET A N 1
ATOM 655 C CA . MET A 1 94 ? -3.597 5.840 -8.373 1.00 83.56 94 MET A CA 1
ATOM 656 C C . MET A 1 94 ? -4.752 6.465 -7.581 1.00 83.56 94 MET A C 1
ATOM 658 O O . MET A 1 94 ? -5.727 5.778 -7.299 1.00 83.56 94 MET A O 1
ATOM 662 N N . PHE A 1 95 ? -4.710 7.779 -7.330 1.00 84.75 95 PHE A N 1
ATOM 663 C CA . PHE A 1 95 ? -5.818 8.513 -6.698 1.00 84.75 95 PHE A CA 1
ATOM 664 C C . PHE A 1 95 ? -7.110 8.546 -7.529 1.00 84.75 95 PHE A C 1
ATOM 666 O O . PHE A 1 95 ? -8.149 8.973 -7.042 1.00 84.75 95 PHE A O 1
ATOM 673 N N . ARG A 1 96 ? -7.079 8.077 -8.784 1.00 83.69 96 ARG A N 1
ATOM 674 C CA . ARG A 1 96 ? -8.299 7.848 -9.574 1.00 83.69 96 ARG A CA 1
ATOM 675 C C . ARG A 1 96 ? -9.083 6.615 -9.125 1.00 83.69 96 ARG A C 1
ATOM 677 O O . ARG A 1 96 ? -10.249 6.499 -9.482 1.00 83.69 96 ARG A O 1
ATOM 684 N N . TYR A 1 97 ? -8.433 5.701 -8.408 1.00 84.81 97 TYR A N 1
ATOM 685 C CA . TYR A 1 97 ? -9.009 4.427 -7.983 1.00 84.81 97 TYR A CA 1
ATOM 686 C C . TYR A 1 97 ? -9.297 4.388 -6.482 1.00 84.81 97 TYR A C 1
ATOM 688 O O . TYR A 1 97 ? -10.189 3.657 -6.068 1.00 84.81 97 TYR A O 1
ATOM 696 N N . CYS A 1 98 ? -8.577 5.174 -5.675 1.00 90.12 98 CYS A N 1
ATOM 697 C CA . CYS A 1 98 ? -8.739 5.188 -4.224 1.00 90.12 98 CYS A CA 1
ATOM 698 C C . CYS A 1 98 ? -8.303 6.515 -3.586 1.00 90.12 98 CYS A C 1
ATOM 700 O O . CYS A 1 98 ? -7.370 7.165 -4.060 1.00 90.12 98 CYS A O 1
ATOM 702 N N . ASP A 1 99 ? -8.884 6.860 -2.438 1.00 91.44 99 ASP A N 1
ATOM 703 C CA . ASP A 1 99 ? -8.521 8.072 -1.688 1.00 91.44 99 ASP A CA 1
ATOM 704 C C . ASP A 1 99 ? -7.284 7.894 -0.792 1.00 91.44 99 ASP A C 1
ATOM 706 O O . ASP A 1 99 ? -6.639 8.870 -0.403 1.00 91.44 99 ASP A O 1
ATOM 710 N N . CYS A 1 100 ? -6.926 6.648 -0.465 1.00 93.56 100 CYS A N 1
ATOM 711 C CA . CYS A 1 100 ? -5.760 6.327 0.356 1.00 93.56 100 CYS A CA 1
ATOM 712 C C . CYS A 1 100 ? -4.995 5.128 -0.214 1.00 93.56 100 CYS A C 1
ATOM 714 O O . CYS A 1 100 ? -5.139 4.012 0.294 1.00 93.56 100 CYS A O 1
ATOM 716 N N . PRO A 1 101 ? -4.153 5.350 -1.242 1.00 92.81 101 PRO A N 1
ATOM 717 C CA . PRO A 1 101 ? -3.242 4.329 -1.724 1.00 92.81 101 PRO A CA 1
ATOM 718 C C . PRO A 1 101 ? -2.386 3.799 -0.577 1.00 92.81 101 PRO A C 1
ATOM 720 O O . PRO A 1 101 ? -1.913 4.555 0.282 1.00 92.81 101 PRO A O 1
ATOM 723 N N . GLN A 1 102 ? -2.150 2.495 -0.583 1.00 93.69 102 GLN A N 1
ATOM 724 C CA . GLN A 1 102 ? -1.300 1.828 0.392 1.00 93.69 102 GLN A CA 1
ATOM 725 C C . GLN A 1 102 ? -0.140 1.149 -0.322 1.00 93.69 102 GLN A C 1
ATOM 727 O O . GLN A 1 102 ? -0.331 0.562 -1.381 1.00 93.69 102 GLN A O 1
ATOM 732 N N . LEU A 1 103 ? 1.058 1.219 0.253 1.00 92.00 103 LEU A N 1
ATOM 733 C CA . LEU A 1 103 ? 2.266 0.600 -0.292 1.00 92.00 103 LEU A CA 1
ATOM 734 C C . LEU A 1 103 ? 2.940 -0.260 0.766 1.00 92.00 103 LEU A C 1
ATOM 736 O O . LEU A 1 103 ? 3.430 0.260 1.765 1.00 92.00 103 LEU A O 1
ATOM 740 N N . LEU A 1 104 ? 3.033 -1.554 0.501 1.00 91.38 104 LEU A N 1
ATOM 741 C CA . LEU A 1 104 ? 3.910 -2.462 1.213 1.00 91.38 104 LEU A CA 1
ATOM 742 C C . LEU A 1 104 ? 5.227 -2.613 0.447 1.00 91.38 104 LEU A C 1
ATOM 744 O O . LEU A 1 104 ? 5.243 -3.050 -0.703 1.00 91.38 104 LEU A O 1
ATOM 748 N N . SER A 1 105 ? 6.333 -2.283 1.109 1.00 87.88 105 SER A N 1
ATOM 749 C CA . SER A 1 105 ? 7.688 -2.536 0.622 1.00 87.88 105 SER A CA 1
ATOM 750 C C . SER A 1 105 ? 8.611 -2.791 1.805 1.00 87.88 105 SER A C 1
ATOM 752 O O . SER A 1 105 ? 8.569 -2.051 2.783 1.00 87.88 105 SER A O 1
ATOM 754 N N . ASP A 1 106 ? 9.474 -3.803 1.700 1.00 85.31 106 ASP A N 1
ATOM 755 C CA . ASP A 1 106 ? 10.508 -4.104 2.709 1.00 85.31 106 ASP A CA 1
ATOM 756 C C . ASP A 1 106 ? 9.954 -4.220 4.149 1.00 85.31 106 ASP A C 1
ATOM 758 O O . ASP A 1 106 ? 10.471 -3.647 5.103 1.00 85.31 106 ASP A O 1
ATOM 762 N N . GLY A 1 107 ? 8.804 -4.891 4.300 1.00 87.50 107 GLY A N 1
ATOM 763 C CA . GLY A 1 107 ? 8.145 -5.074 5.602 1.00 87.50 107 GLY A CA 1
ATOM 764 C C . GLY A 1 107 ? 7.511 -3.809 6.199 1.00 87.50 107 GLY A C 1
ATOM 765 O O . GLY A 1 107 ? 6.962 -3.867 7.299 1.00 87.50 107 GLY A O 1
ATOM 766 N N . VAL A 1 108 ? 7.533 -2.681 5.485 1.00 89.50 108 VAL A N 1
ATOM 767 C CA . VAL A 1 108 ? 6.920 -1.421 5.914 1.00 89.50 108 VAL A CA 1
ATOM 768 C C . VAL A 1 108 ? 5.689 -1.127 5.065 1.00 89.50 108 VAL A C 1
ATOM 770 O O . VAL A 1 108 ? 5.755 -1.079 3.837 1.00 89.50 108 VAL A O 1
ATOM 773 N N . LEU A 1 109 ? 4.561 -0.900 5.737 1.00 92.00 109 LEU A N 1
ATOM 774 C CA . LEU A 1 109 ? 3.312 -0.474 5.123 1.00 92.00 109 LEU A CA 1
ATOM 775 C C . LEU A 1 109 ? 3.157 1.042 5.231 1.00 92.00 109 LEU A C 1
ATOM 777 O O . LEU A 1 109 ? 3.172 1.608 6.325 1.00 92.00 109 LEU A O 1
ATOM 781 N N . HIS A 1 110 ? 2.972 1.689 4.092 1.00 91.06 110 HIS A N 1
ATOM 782 C CA . HIS A 1 110 ? 2.740 3.116 3.950 1.00 91.06 110 HIS A CA 1
ATOM 783 C C . HIS A 1 110 ? 1.279 3.374 3.593 1.00 91.06 110 HIS A C 1
ATOM 785 O O . HIS A 1 110 ? 0.747 2.740 2.689 1.00 91.06 110 HIS A O 1
ATOM 791 N N . PHE A 1 111 ? 0.662 4.337 4.270 1.00 92.88 111 PHE A N 1
ATOM 792 C CA . PHE A 1 111 ? -0.655 4.881 3.953 1.00 92.88 111 PHE A CA 1
ATOM 793 C C . PHE A 1 111 ? -0.485 6.302 3.437 1.00 92.88 111 PHE A C 1
ATOM 795 O O . PHE A 1 111 ? 0.004 7.164 4.176 1.00 92.88 111 PHE A O 1
ATOM 802 N N . PHE A 1 112 ? -0.916 6.551 2.206 1.00 91.62 112 PHE A N 1
ATOM 803 C CA . PHE A 1 112 ? -0.902 7.865 1.573 1.00 91.62 112 PHE A CA 1
ATOM 804 C C . PHE A 1 112 ? -2.227 8.598 1.831 1.00 91.62 112 PHE A C 1
ATOM 806 O O . PHE A 1 112 ? -3.050 8.783 0.941 1.00 91.62 112 PHE A O 1
ATOM 813 N N . ASP A 1 113 ? -2.449 8.979 3.088 1.00 91.31 113 ASP A N 1
ATOM 814 C CA . ASP A 1 113 ? -3.675 9.617 3.587 1.00 91.31 113 ASP A CA 1
ATOM 815 C C . ASP A 1 113 ? -3.597 11.154 3.486 1.00 91.31 113 ASP A C 1
ATOM 817 O O . ASP A 1 113 ? -3.483 11.873 4.484 1.00 91.31 113 ASP A O 1
ATOM 821 N N . PHE A 1 114 ? -3.610 11.676 2.255 1.00 87.19 114 PHE A N 1
ATOM 822 C CA . PHE A 1 114 ? -3.452 13.115 2.003 1.00 87.19 114 PHE A CA 1
ATOM 823 C C . PHE A 1 114 ? -4.613 13.948 2.547 1.00 87.19 114 PHE A C 1
ATOM 825 O O . PHE A 1 114 ? -4.396 15.075 3.006 1.00 87.19 114 PHE A O 1
ATOM 832 N N . THR A 1 115 ? -5.828 13.403 2.528 1.00 89.19 115 THR A N 1
ATOM 833 C CA . THR A 1 115 ? -7.030 14.048 3.069 1.00 89.19 115 THR A CA 1
ATOM 834 C C . THR A 1 115 ? -7.087 13.978 4.596 1.00 89.19 115 THR A C 1
ATOM 836 O O . THR A 1 115 ? -7.727 14.833 5.209 1.00 89.19 115 THR A O 1
ATOM 839 N N . ARG A 1 116 ? -6.330 13.056 5.216 1.00 91.88 116 ARG A N 1
ATOM 840 C CA . ARG A 1 116 ? -6.318 12.755 6.662 1.00 91.88 116 ARG A CA 1
ATOM 841 C C . ARG A 1 116 ? -7.654 12.184 7.136 1.00 91.88 116 ARG A C 1
ATOM 843 O O . ARG A 1 116 ? -8.094 12.435 8.262 1.00 91.88 116 ARG A O 1
ATOM 850 N N . SER A 1 117 ? -8.298 11.435 6.250 1.00 92.69 117 SER A N 1
ATOM 851 C CA . SER A 1 117 ? -9.612 10.850 6.480 1.00 92.69 117 SER A CA 1
ATOM 852 C C . SER A 1 117 ? -9.524 9.508 7.198 1.00 92.69 117 SER A C 1
ATOM 854 O O . SER A 1 117 ? -10.495 9.140 7.846 1.00 92.69 117 SER A O 1
ATOM 856 N N . PHE A 1 118 ? -8.380 8.812 7.158 1.00 94.31 118 PHE A N 1
ATOM 857 C CA . PHE A 1 118 ? -8.328 7.390 7.515 1.00 94.31 118 PHE A CA 1
ATOM 858 C C . PHE A 1 118 ? -7.428 7.072 8.711 1.00 94.31 118 PHE A C 1
ATOM 860 O O . PHE A 1 118 ? -7.911 6.627 9.744 1.00 94.31 118 PHE A O 1
ATOM 867 N N . VAL A 1 119 ? -6.115 7.282 8.600 1.00 93.19 119 VAL A N 1
ATOM 868 C CA . VAL A 1 119 ? -5.130 6.846 9.613 1.00 93.19 119 VAL A CA 1
ATOM 869 C C . VAL A 1 119 ? -4.313 7.997 10.184 1.00 93.19 119 VAL A C 1
ATOM 871 O O . VAL A 1 119 ? -3.617 7.834 11.192 1.00 93.19 119 VAL A O 1
ATOM 874 N N . ILE A 1 120 ? -4.353 9.166 9.548 1.00 92.06 120 ILE A N 1
ATOM 875 C CA . ILE A 1 120 ? -3.729 10.388 10.046 1.00 92.06 120 ILE A CA 1
ATOM 876 C C . ILE A 1 120 ? -4.789 11.209 10.786 1.00 92.06 120 ILE A C 1
ATOM 878 O O . ILE A 1 120 ? -5.964 11.244 10.418 1.00 92.06 120 ILE A O 1
ATOM 882 N N . LYS A 1 121 ? -4.390 11.841 11.893 1.00 89.25 121 LYS A N 1
ATOM 883 C CA . LYS A 1 121 ? -5.274 12.745 12.636 1.00 89.25 121 LYS A CA 1
ATOM 884 C C . LYS A 1 121 ? -5.455 14.053 11.865 1.00 89.25 121 LYS A C 1
ATOM 886 O O . LYS A 1 121 ? -4.513 14.54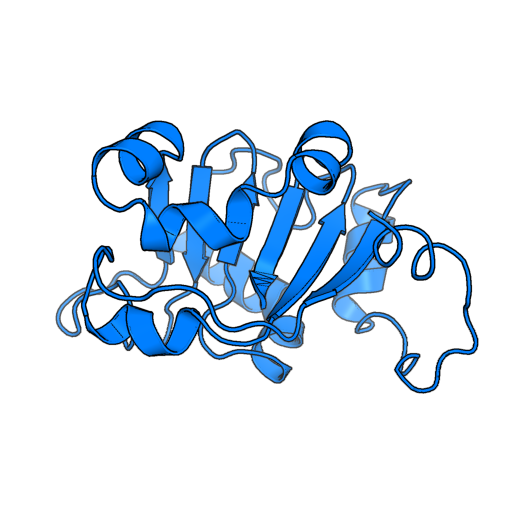4 11.245 1.00 89.25 121 LYS A O 1
ATOM 891 N N . SER A 1 122 ? -6.646 14.638 11.935 1.00 84.38 122 SER A N 1
ATOM 892 C CA . SER A 1 122 ? -7.011 15.854 11.194 1.00 84.38 122 SER A CA 1
ATOM 893 C C . SER A 1 122 ? -6.169 17.087 11.552 1.00 84.38 122 SER A C 1
ATOM 895 O O . SER A 1 122 ? -6.004 17.981 10.723 1.00 84.38 122 SER A O 1
ATOM 897 N N . ASP A 1 123 ? -5.618 17.129 12.765 1.00 86.81 123 ASP A N 1
ATOM 898 C CA . ASP A 1 123 ? -4.735 18.183 13.277 1.00 86.81 123 ASP A CA 1
ATOM 899 C C . ASP A 1 123 ? -3.260 17.997 12.877 1.00 86.81 123 ASP A C 1
ATOM 901 O O . ASP A 1 123 ? -2.446 18.904 13.047 1.00 86.81 123 ASP A O 1
ATOM 905 N N . SER A 1 124 ? -2.900 16.847 12.302 1.00 87.19 124 SER A N 1
ATOM 906 C CA . SER A 1 124 ? -1.543 16.575 11.840 1.00 87.19 124 SER A CA 1
ATOM 907 C C . SER A 1 124 ? -1.255 17.258 10.505 1.00 87.19 124 SER A C 1
ATOM 909 O O . SER A 1 124 ? -2.102 17.309 9.611 1.00 87.19 124 SER A O 1
ATOM 911 N N . THR A 1 125 ? -0.019 17.720 10.326 1.00 84.62 125 THR A N 1
ATOM 912 C CA . THR A 1 125 ? 0.505 18.178 9.029 1.00 84.62 125 THR A CA 1
ATOM 913 C C . THR A 1 125 ? 1.014 17.026 8.157 1.00 84.62 125 THR A C 1
ATOM 915 O O . THR A 1 125 ? 1.377 17.247 7.002 1.00 84.62 125 THR A O 1
ATOM 918 N N . ALA A 1 126 ? 1.044 15.796 8.683 1.00 84.50 126 ALA A N 1
ATOM 919 C CA . ALA A 1 126 ? 1.479 14.627 7.935 1.00 84.50 126 ALA A CA 1
ATOM 920 C C . ALA A 1 126 ? 0.500 14.285 6.798 1.00 84.50 126 ALA A C 1
ATOM 922 O O . ALA A 1 126 ? -0.711 14.460 6.919 1.00 84.50 126 ALA A O 1
ATOM 923 N N . ARG A 1 127 ? 1.051 13.758 5.701 1.00 82.69 127 ARG A N 1
ATOM 924 C CA . ARG A 1 127 ? 0.301 13.268 4.528 1.00 82.69 127 ARG A CA 1
ATOM 925 C C . ARG A 1 127 ? 0.522 11.784 4.239 1.00 82.69 127 ARG A C 1
ATOM 927 O O . ARG A 1 127 ? -0.174 11.196 3.423 1.00 82.69 127 ARG A O 1
ATOM 934 N N . CYS A 1 128 ? 1.491 11.180 4.920 1.00 86.25 128 CYS A N 1
ATOM 935 C CA . CYS A 1 128 ? 1.743 9.750 4.891 1.00 86.25 128 CYS A CA 1
ATOM 936 C C . CYS A 1 128 ? 1.957 9.256 6.314 1.00 86.25 128 CYS A C 1
ATOM 938 O O . CYS A 1 128 ? 2.553 9.950 7.147 1.00 86.25 128 CYS A O 1
ATOM 940 N N . ARG A 1 129 ? 1.534 8.024 6.575 1.00 88.25 129 ARG A N 1
ATOM 941 C CA . ARG A 1 129 ? 1.872 7.302 7.800 1.00 88.25 129 ARG A CA 1
ATOM 942 C C . ARG A 1 129 ? 2.475 5.956 7.444 1.00 88.25 129 ARG A C 1
ATOM 944 O O . ARG A 1 129 ? 2.149 5.394 6.407 1.00 88.25 129 ARG A O 1
ATOM 951 N N . ARG A 1 130 ? 3.384 5.466 8.283 1.00 89.31 130 ARG A N 1
ATOM 952 C CA . ARG A 1 130 ? 4.071 4.192 8.070 1.00 89.31 130 ARG A CA 1
ATOM 953 C C . ARG A 1 130 ? 3.942 3.302 9.287 1.00 89.31 130 ARG A C 1
ATOM 955 O O . ARG A 1 130 ? 3.959 3.799 10.417 1.00 89.31 130 ARG A O 1
ATOM 962 N N . PHE A 1 131 ? 3.890 2.010 9.038 1.00 91.38 131 PHE A N 1
ATOM 963 C CA . PHE A 1 131 ? 3.767 0.991 10.057 1.00 91.38 131 PHE A CA 1
ATOM 964 C C . PHE A 1 131 ? 4.644 -0.199 9.701 1.00 91.38 131 PHE A C 1
ATOM 966 O O . PHE A 1 131 ? 4.799 -0.555 8.538 1.00 91.38 131 PHE A O 1
ATOM 973 N N . ASP A 1 132 ? 5.235 -0.787 10.727 1.00 92.06 132 ASP A N 1
ATOM 974 C CA . ASP A 1 132 ? 5.948 -2.049 10.617 1.00 92.06 132 ASP A CA 1
ATOM 975 C C . ASP A 1 132 ? 4.922 -3.186 10.520 1.00 92.06 132 ASP A C 1
ATOM 977 O O . ASP A 1 132 ? 3.982 -3.232 11.321 1.00 92.06 132 ASP A O 1
ATOM 981 N N . MET A 1 133 ? 5.070 -4.065 9.528 1.00 91.31 133 MET A N 1
ATOM 982 C CA . MET A 1 133 ? 4.097 -5.128 9.276 1.00 91.31 133 MET A CA 1
ATOM 983 C C . MET A 1 133 ? 4.015 -6.154 10.403 1.00 91.31 133 MET A C 1
ATOM 985 O O . MET A 1 133 ? 2.917 -6.626 10.696 1.00 91.31 133 MET A O 1
ATOM 989 N N . ASP A 1 134 ? 5.128 -6.475 11.064 1.00 92.25 134 ASP A N 1
ATOM 990 C CA . ASP A 1 134 ? 5.109 -7.412 12.187 1.00 92.25 134 ASP A CA 1
ATOM 991 C C . ASP A 1 134 ? 4.353 -6.804 13.370 1.00 92.25 134 ASP A C 1
ATOM 993 O O . ASP A 1 134 ? 3.505 -7.458 13.974 1.00 92.25 134 ASP A O 1
ATOM 997 N N . LYS A 1 135 ? 4.548 -5.506 13.633 1.00 93.62 135 LYS A N 1
ATOM 998 C CA . LYS A 1 135 ? 3.769 -4.803 14.666 1.00 93.62 135 LYS A CA 1
ATOM 999 C C . LYS A 1 135 ? 2.285 -4.715 14.326 1.00 93.62 135 LYS A C 1
ATOM 1001 O O . LYS A 1 135 ? 1.462 -4.790 15.237 1.00 93.62 135 LYS A O 1
ATOM 1006 N N . LEU A 1 136 ? 1.933 -4.532 13.053 1.00 93.56 136 LEU A N 1
ATOM 1007 C CA . LEU A 1 136 ? 0.532 -4.538 12.627 1.00 93.56 136 LEU A CA 1
ATOM 1008 C C . LEU A 1 136 ? -0.110 -5.901 12.840 1.00 93.56 136 LEU A C 1
ATOM 1010 O O . LEU A 1 136 ? -1.208 -5.950 13.376 1.00 93.56 136 LEU A O 1
ATOM 1014 N N . ARG A 1 137 ? 0.572 -6.991 12.478 1.00 93.75 137 ARG A N 1
ATOM 1015 C CA . ARG A 1 137 ? 0.061 -8.352 12.685 1.00 93.75 137 ARG A CA 1
ATOM 1016 C C . ARG A 1 137 ? -0.353 -8.581 14.137 1.00 93.75 137 ARG A C 1
ATOM 1018 O O . ARG A 1 137 ? -1.417 -9.137 14.384 1.00 93.75 137 ARG A O 1
ATOM 1025 N N . ASP A 1 138 ? 0.481 -8.132 15.070 1.00 94.31 138 ASP A N 1
ATOM 1026 C CA . ASP A 1 138 ? 0.311 -8.451 16.485 1.00 94.31 138 ASP A CA 1
ATOM 1027 C C . ASP A 1 138 ? -0.701 -7.524 17.194 1.00 94.31 138 ASP A C 1
ATOM 1029 O O . ASP A 1 138 ? -1.311 -7.932 18.179 1.00 94.31 138 ASP A O 1
ATOM 1033 N N . ASN A 1 139 ? -0.898 -6.288 16.710 1.00 95.69 139 ASN A N 1
ATOM 1034 C CA . ASN A 1 139 ? -1.739 -5.278 17.382 1.00 95.69 139 ASN A CA 1
ATOM 1035 C C . ASN A 1 139 ? -3.014 -4.896 16.611 1.00 95.69 139 ASN A C 1
ATOM 1037 O O . ASN A 1 139 ? -3.973 -4.430 17.219 1.00 95.69 139 ASN A O 1
ATOM 1041 N N . PHE A 1 140 ? -3.006 -5.047 15.286 1.00 96.50 140 PHE A N 1
ATOM 1042 C CA . PHE A 1 140 ? -4.063 -4.622 14.364 1.00 96.50 140 PHE A CA 1
ATOM 1043 C C . PHE A 1 140 ? -4.218 -5.644 13.215 1.00 96.50 140 PHE A C 1
ATOM 1045 O O . PHE A 1 140 ? -3.971 -5.310 12.047 1.00 96.50 140 PHE A O 1
ATOM 1052 N N . PRO A 1 141 ? -4.564 -6.912 13.517 1.00 95.62 141 PRO A N 1
ATOM 1053 C CA . PRO A 1 141 ? -4.624 -8.001 12.541 1.00 95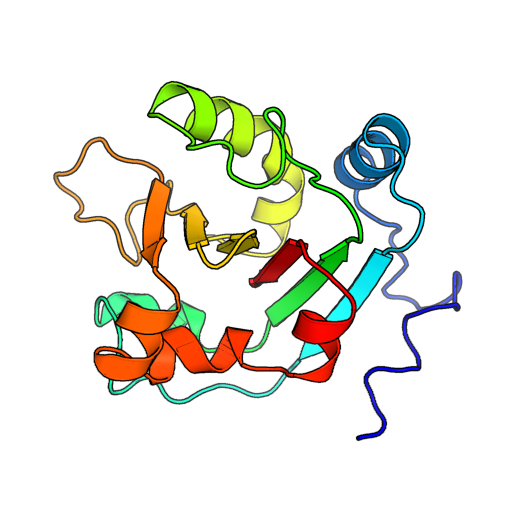.62 141 PRO A CA 1
ATOM 1054 C C . PRO A 1 141 ? -5.512 -7.704 11.328 1.00 95.62 141 PRO A C 1
ATOM 1056 O O . PRO A 1 141 ? -5.182 -8.134 10.221 1.00 95.62 141 PRO A O 1
ATOM 1059 N N . ASP A 1 142 ? -6.576 -6.917 11.482 1.00 96.19 142 ASP A N 1
ATOM 1060 C CA . ASP A 1 142 ? -7.456 -6.566 10.363 1.00 96.19 142 ASP A CA 1
ATOM 1061 C C . ASP A 1 142 ? -6.790 -5.568 9.411 1.00 96.19 142 ASP A C 1
ATOM 1063 O O . ASP A 1 142 ? -6.931 -5.675 8.198 1.00 96.19 142 ASP A O 1
ATOM 1067 N N . ALA A 1 143 ? -5.954 -4.658 9.923 1.00 94.88 143 ALA A N 1
ATOM 1068 C CA . ALA A 1 143 ? -5.148 -3.774 9.079 1.00 94.88 143 ALA A CA 1
ATOM 1069 C C . ALA A 1 143 ? -4.012 -4.531 8.362 1.00 94.88 143 ALA A C 1
ATOM 1071 O O . ALA A 1 143 ? -3.579 -4.128 7.282 1.00 94.88 143 ALA A O 1
ATOM 1072 N N . HIS A 1 144 ? -3.530 -5.629 8.951 1.00 95.12 144 HIS A N 1
ATOM 1073 C CA . HIS A 1 144 ? -2.496 -6.487 8.370 1.00 95.12 144 HIS A CA 1
ATOM 1074 C C . HIS A 1 144 ? -3.048 -7.436 7.292 1.00 95.12 144 HIS A C 1
ATOM 1076 O O . HIS A 1 144 ? -2.399 -7.667 6.270 1.00 95.12 144 HIS A O 1
ATOM 1082 N N . THR A 1 145 ? -4.239 -7.998 7.510 1.00 94.00 145 THR A N 1
ATOM 1083 C CA . THR A 1 145 ? -4.830 -9.079 6.700 1.00 94.00 145 THR A CA 1
ATOM 1084 C C . THR A 1 145 ? -4.861 -8.812 5.189 1.00 94.00 145 THR A C 1
ATOM 1086 O O . THR A 1 145 ? -4.473 -9.717 4.446 1.00 94.00 145 THR A O 1
ATOM 1089 N N . PRO A 1 146 ? -5.216 -7.607 4.691 1.00 94.06 146 PRO A N 1
ATOM 1090 C CA . PRO A 1 146 ? -5.190 -7.311 3.257 1.00 94.06 146 PRO A CA 1
ATOM 1091 C C . PRO A 1 146 ? -3.833 -7.545 2.587 1.00 94.06 146 PRO A C 1
ATOM 1093 O O . PRO A 1 146 ? -3.774 -7.774 1.382 1.00 94.06 146 PRO A O 1
ATOM 1096 N N . PHE A 1 147 ? -2.747 -7.507 3.354 1.00 93.12 147 PHE A N 1
ATOM 1097 C CA . PHE A 1 147 ? -1.386 -7.709 2.874 1.00 93.12 147 PHE A CA 1
ATOM 1098 C C . PHE A 1 147 ? -0.842 -9.103 3.194 1.00 93.12 147 PHE A C 1
ATOM 1100 O O . PHE A 1 147 ? 0.278 -9.416 2.817 1.00 93.12 147 PHE A O 1
ATOM 1107 N N . GLY A 1 148 ? -1.612 -9.970 3.854 1.00 87.12 148 GLY A N 1
ATOM 1108 C CA . GLY A 1 148 ? -1.204 -11.32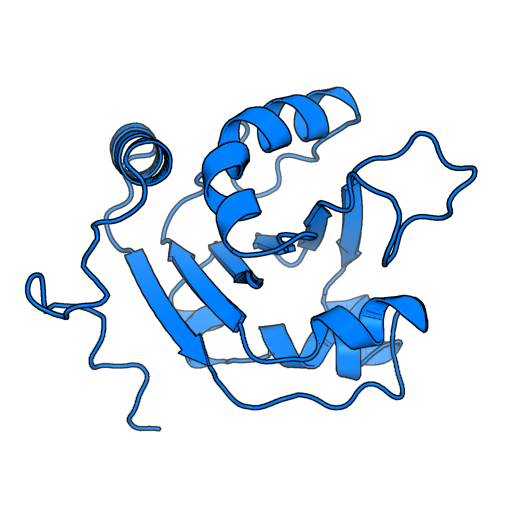2 4.249 1.00 87.12 148 GLY A CA 1
ATOM 1109 C C . GLY A 1 148 ? -1.188 -12.365 3.123 1.00 87.12 148 GLY A C 1
ATOM 1110 O O . GLY A 1 148 ? -1.042 -13.549 3.414 1.00 87.12 148 GLY A O 1
ATOM 1111 N N . ILE A 1 149 ? -1.351 -11.965 1.858 1.00 87.19 149 ILE A N 1
ATOM 1112 C CA . ILE A 1 149 ? -1.452 -12.880 0.710 1.00 87.19 149 ILE A CA 1
ATOM 1113 C C . ILE A 1 149 ? -0.063 -13.447 0.393 1.00 87.19 149 ILE A C 1
ATOM 1115 O O . ILE A 1 149 ? 0.788 -12.758 -0.177 1.00 87.19 149 ILE A O 1
ATOM 1119 N N . ALA A 1 150 ? 0.172 -14.697 0.793 1.00 83.69 150 ALA A N 1
ATOM 1120 C CA . ALA A 1 150 ? 1.487 -15.333 0.752 1.00 83.69 150 ALA A CA 1
ATOM 1121 C C . ALA A 1 150 ? 2.079 -15.390 -0.663 1.00 83.69 150 ALA A C 1
ATOM 1123 O O . ALA A 1 150 ? 3.275 -15.164 -0.829 1.00 83.69 150 ALA A O 1
ATOM 1124 N N . GLU A 1 151 ? 1.248 -15.636 -1.675 1.00 83.56 151 GLU A N 1
ATOM 1125 C CA . GLU A 1 151 ? 1.657 -15.717 -3.078 1.00 83.56 151 GLU A CA 1
ATOM 1126 C C . GLU A 1 151 ? 2.149 -14.367 -3.607 1.00 83.56 151 GLU A C 1
ATOM 1128 O O . GLU A 1 151 ? 3.18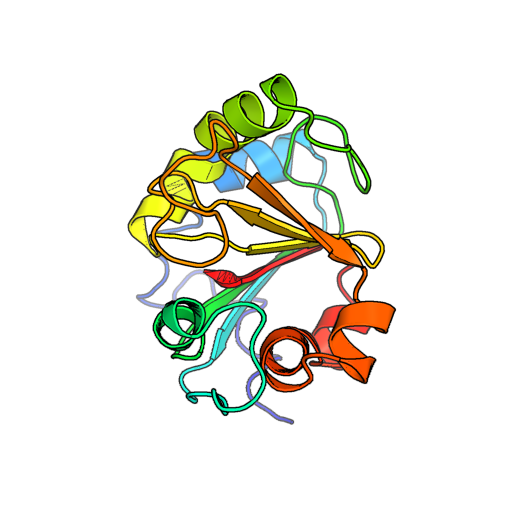2 -14.295 -4.264 1.00 83.56 151 GLU A O 1
ATOM 1133 N N . LEU A 1 152 ? 1.454 -13.272 -3.276 1.00 84.62 152 LEU A N 1
ATOM 1134 C CA . LEU A 1 152 ? 1.890 -11.939 -3.696 1.00 84.62 152 LEU A CA 1
ATOM 1135 C C . LEU A 1 152 ? 3.169 -11.526 -2.966 1.00 84.62 152 LEU A C 1
ATOM 1137 O O . LEU A 1 152 ? 4.069 -10.963 -3.579 1.00 84.62 152 LEU A O 1
ATOM 1141 N N . ARG A 1 153 ? 3.274 -11.840 -1.670 1.00 82.75 153 ARG A N 1
ATOM 1142 C CA . ARG A 1 153 ? 4.435 -11.473 -0.849 1.00 82.75 153 ARG A CA 1
ATOM 1143 C C . ARG A 1 153 ? 5.703 -12.259 -1.165 1.00 82.75 153 ARG A C 1
ATOM 1145 O O . ARG A 1 153 ? 6.790 -11.735 -0.940 1.00 82.75 153 ARG A O 1
ATOM 1152 N N . SER A 1 154 ? 5.583 -13.510 -1.606 1.00 84.25 154 SER A N 1
ATOM 1153 C CA . SER A 1 154 ? 6.745 -14.329 -1.965 1.00 84.25 154 SER A CA 1
ATOM 1154 C C . SER A 1 154 ? 7.303 -13.961 -3.338 1.00 84.25 154 SER A C 1
ATOM 1156 O O . SER A 1 154 ? 8.504 -14.095 -3.562 1.00 84.25 154 SER A O 1
ATOM 1158 N N . GLU A 1 155 ? 6.448 -13.473 -4.240 1.00 85.69 155 GLU A N 1
ATOM 1159 C CA . GLU A 1 155 ? 6.835 -13.132 -5.607 1.00 85.69 155 GLU A CA 1
ATOM 1160 C C . GLU A 1 155 ? 7.186 -11.656 -5.805 1.00 85.69 155 GLU A C 1
ATOM 1162 O O . GLU A 1 155 ? 8.045 -11.348 -6.634 1.00 85.69 155 GLU A O 1
ATOM 1167 N N . PHE A 1 156 ? 6.550 -10.748 -5.059 1.00 89.25 156 PHE A N 1
ATOM 1168 C CA . PHE A 1 156 ? 6.681 -9.311 -5.271 1.00 89.25 156 PHE A CA 1
ATOM 1169 C C . PHE A 1 156 ? 7.131 -8.585 -3.992 1.00 89.25 156 PHE A C 1
ATOM 1171 O O . PHE A 1 156 ? 6.385 -8.528 -3.012 1.00 89.25 156 PHE A O 1
ATOM 1178 N N . PRO A 1 157 ? 8.327 -7.965 -3.991 1.00 88.19 157 PRO A N 1
ATOM 1179 C CA . PRO A 1 157 ? 8.807 -7.153 -2.873 1.00 88.19 157 PRO A CA 1
ATOM 1180 C C . PRO A 1 157 ? 8.036 -5.835 -2.709 1.00 88.19 157 PRO A C 1
ATOM 1182 O O . PRO A 1 157 ? 8.170 -5.182 -1.674 1.00 88.19 157 PRO A O 1
ATOM 1185 N N . VAL A 1 158 ? 7.265 -5.429 -3.725 1.00 89.19 158 VAL A N 1
ATOM 1186 C CA . VAL A 1 158 ? 6.509 -4.176 -3.760 1.00 89.19 158 VAL A CA 1
ATOM 1187 C C . VAL A 1 158 ? 5.059 -4.474 -4.102 1.00 89.19 158 VAL A C 1
ATOM 1189 O O . VAL A 1 158 ? 4.768 -5.035 -5.159 1.00 89.19 158 VAL A O 1
ATOM 1192 N N . VAL A 1 159 ? 4.148 -4.073 -3.218 1.00 91.75 159 VAL A N 1
ATOM 1193 C CA . VAL A 1 159 ? 2.707 -4.272 -3.385 1.00 91.75 159 VAL A CA 1
ATOM 1194 C C . VAL A 1 159 ? 1.982 -2.979 -3.054 1.00 91.75 159 VAL A C 1
ATOM 1196 O O . VAL A 1 159 ? 1.993 -2.531 -1.909 1.00 91.75 159 VAL A O 1
ATOM 1199 N N . PHE A 1 160 ? 1.320 -2.397 -4.045 1.00 91.69 160 PHE A N 1
ATOM 1200 C CA . PHE A 1 160 ? 0.300 -1.390 -3.808 1.00 91.69 160 PHE A CA 1
ATOM 1201 C C . PHE A 1 160 ? -1.054 -2.047 -3.609 1.00 91.69 160 PHE A C 1
ATOM 1203 O O . PHE A 1 160 ? -1.350 -3.055 -4.247 1.00 91.69 160 PHE A O 1
ATOM 1210 N N . ARG A 1 161 ? -1.876 -1.430 -2.768 1.00 93.75 161 ARG A N 1
ATOM 1211 C CA . ARG A 1 161 ? -3.299 -1.716 -2.630 1.00 93.75 161 ARG A CA 1
ATOM 1212 C C . ARG A 1 161 ? -4.060 -0.404 -2.779 1.00 93.75 161 ARG A C 1
ATOM 1214 O O . ARG A 1 161 ? -3.757 0.552 -2.060 1.00 93.75 161 ARG A O 1
ATOM 1221 N N . LEU A 1 162 ? -4.976 -0.380 -3.739 1.00 91.69 162 LEU A N 1
ATOM 1222 C CA . LEU A 1 162 ? -5.807 0.760 -4.111 1.00 91.69 162 LEU A CA 1
ATOM 1223 C C . LEU A 1 162 ? -7.251 0.444 -3.746 1.00 91.69 162 LEU A C 1
ATOM 1225 O O . LEU A 1 162 ? -7.755 -0.569 -4.282 1.00 91.69 162 LEU A O 1
#

Sequence (162 aa):
VGAVRQALQDADNPLCGGLPPDLARRADSAGVTRMAFVLLEDARAAESLLDPRAAELQGAALYVCSDRPLLPGGAGARPGPAGCEDAHGALTAMFRYCDCPQLLSDGVLHFFDFTRSFVIKSDSTARCRRFDMDKLRDNFPDAHTPFGIAELRSEFPVVFRL

Foldseek 3Di:
DPQQPPQFDDCPDPVNCPDPVLQVVLCVVQVWPGKGKHKDADFFDQPQALDSLQSVVRGIKIKIFTQWDSAPPTQPRPCDQVSLVSVCVSCVVVCVPDQWKWKQAPQKIKTQNQVCRHNRPPPDPDRMDIDRLVVCCVRRVRNNVVVPPPVRVVRGNMMMID

Secondary structure (DSSP, 8-state):
--STTGGGS-TTSTT-S-S-HHHHHHHHHHT---EEEEEE------SS-SSGGGGGGGS-EEEEEESS--STT-TT----HHHHHHHHHHHTTGGGT-SS-EEEETTEEEE--SS-SSSS-TT---S-EEEEHHHHHHH-HHHHGGG--HHHHHH-SEEEE-

pLDDT: mean 78.93, std 18.93, range [26.2, 96.5]

Radius of gyration: 15.16 Å; chains: 1; bounding box: 28×39×42 Å